Protein AF-A0A7S3K088-F1 (afdb_monomer)

Sequence (119 aa):
YPELKSLSHGVVRNYAQSLHEAFEASLKNSDVGNDPPYHYVEEAERLMREVVRESSREDFSMYVSSIILLCHILMCQRKFAEAKQILTPCLQKAQLIHGPSHEMTKRLLALDEKIRPYI

Mean predicted aligned error: 10.36 Å

Solvent-accessible surface area (backbone atoms only — not comparable to full-atom values): 6792 Å² total; per-residue (Å²): 131,82,70,68,86,73,56,52,74,65,54,56,48,53,50,52,47,51,48,49,51,51,49,52,51,48,61,71,66,38,60,97,82,56,77,76,66,63,73,62,48,54,54,51,43,54,53,40,56,49,49,58,70,67,47,53,83,83,50,54,68,57,43,52,53,44,50,52,54,42,29,52,45,27,47,75,71,67,37,33,61,60,24,48,66,60,44,50,64,52,44,55,49,33,35,72,76,62,30,67,86,30,70,70,28,42,53,46,49,57,49,48,64,68,41,53,87,68,101

pLDDT: mean 71.33, std 16.16, range [34.62, 92.06]

Organism: NCBI:txid44058

Structure (mmCIF, N/CA/C/O backbone):
data_AF-A0A7S3K088-F1
#
_entry.id   AF-A0A7S3K088-F1
#
loop_
_atom_site.group_PDB
_atom_site.id
_atom_site.type_symbol
_atom_site.label_atom_id
_atom_site.label_alt_id
_atom_site.label_comp_id
_atom_site.label_asym_id
_atom_site.label_entity_id
_atom_site.label_seq_id
_atom_site.pdbx_PDB_ins_code
_atom_site.Cartn_x
_atom_site.Cartn_y
_atom_site.Cartn_z
_atom_site.occupancy
_atom_site.B_iso_or_equiv
_atom_site.auth_seq_id
_atom_site.auth_comp_id
_atom_site.auth_asym_id
_atom_site.auth_atom_id
_atom_site.pdbx_PDB_model_num
ATOM 1 N N . TYR A 1 1 ? 12.829 11.645 19.473 1.00 37.84 1 TYR A N 1
ATOM 2 C CA . TYR A 1 1 ? 13.415 10.308 19.282 1.00 37.84 1 TYR A CA 1
ATOM 3 C C . TYR A 1 1 ? 14.178 10.275 17.962 1.00 37.84 1 TYR A C 1
ATOM 5 O O . TYR A 1 1 ? 13.561 10.053 16.933 1.00 37.84 1 TYR A O 1
ATOM 13 N N . PRO A 1 2 ? 15.486 10.587 17.952 1.00 34.62 2 PRO A N 1
ATOM 14 C CA . PRO A 1 2 ? 16.313 10.599 16.739 1.00 34.62 2 PRO A CA 1
ATOM 15 C C . PRO A 1 2 ? 16.823 9.206 16.317 1.00 34.62 2 PRO A C 1
ATOM 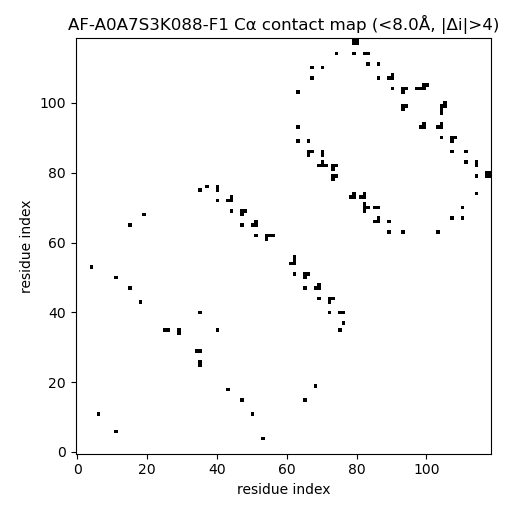17 O O . PRO A 1 2 ? 17.543 9.096 15.331 1.00 34.62 2 PRO A O 1
ATOM 20 N N . GLU A 1 3 ? 16.460 8.151 17.050 1.00 39.47 3 GLU A N 1
ATOM 21 C CA . GLU A 1 3 ? 17.022 6.798 16.915 1.00 39.47 3 GLU A CA 1
ATOM 22 C C . GLU A 1 3 ? 16.346 5.940 15.830 1.00 39.47 3 GLU A C 1
ATOM 24 O O . GLU A 1 3 ? 16.864 4.883 15.486 1.00 39.47 3 GLU A O 1
ATOM 29 N N . LEU A 1 4 ? 15.235 6.397 15.237 1.00 44.47 4 LEU A N 1
ATOM 30 C CA . LEU A 1 4 ? 14.575 5.688 14.127 1.00 44.47 4 LEU A CA 1
ATOM 31 C C . LEU A 1 4 ? 15.334 5.817 12.797 1.00 44.47 4 LEU A C 1
ATOM 33 O O . LEU A 1 4 ? 15.345 4.876 12.012 1.00 44.47 4 LEU A O 1
ATOM 37 N N . LYS A 1 5 ? 16.094 6.904 12.609 1.00 42.94 5 LYS A N 1
ATOM 38 C CA . LYS A 1 5 ? 16.855 7.177 11.375 1.00 42.94 5 LYS A CA 1
ATOM 39 C C . LYS A 1 5 ? 17.997 6.197 11.083 1.00 42.94 5 LYS A C 1
ATOM 41 O O . LYS A 1 5 ? 18.526 6.206 9.975 1.00 42.94 5 LYS A O 1
ATOM 46 N N . SER A 1 6 ? 18.437 5.408 12.066 1.00 41.72 6 SER A N 1
ATOM 47 C CA . SER A 1 6 ? 19.537 4.440 11.913 1.00 41.72 6 SER A CA 1
ATOM 48 C C . SER A 1 6 ? 19.077 2.982 11.942 1.00 41.72 6 SER A C 1
ATOM 50 O O . SER A 1 6 ? 19.898 2.071 11.799 1.00 41.72 6 SER A O 1
ATOM 52 N N . LEU A 1 7 ? 17.776 2.735 12.112 1.00 47.88 7 LEU A N 1
ATOM 53 C CA . LEU A 1 7 ? 17.234 1.387 12.164 1.00 47.88 7 LEU A CA 1
ATOM 54 C C . LEU A 1 7 ? 17.191 0.817 10.746 1.00 47.88 7 LEU A C 1
ATOM 56 O O . LEU A 1 7 ? 16.345 1.162 9.929 1.00 47.88 7 LEU A O 1
ATOM 60 N N . SER A 1 8 ? 18.177 -0.042 10.464 1.00 49.97 8 SER A N 1
ATOM 61 C CA . SER A 1 8 ? 18.361 -0.748 9.194 1.00 49.97 8 SER A CA 1
ATOM 62 C C . SER A 1 8 ? 17.035 -1.228 8.597 1.00 49.97 8 SER A C 1
ATOM 64 O O . SER A 1 8 ? 16.133 -1.640 9.329 1.00 49.97 8 SER A O 1
ATOM 66 N N . HIS A 1 9 ? 16.947 -1.261 7.265 1.00 50.09 9 HIS A N 1
ATOM 67 C CA . HIS A 1 9 ? 15.809 -1.809 6.517 1.00 50.09 9 HIS A CA 1
ATOM 68 C C . HIS A 1 9 ? 15.251 -3.126 7.095 1.00 50.09 9 HIS A C 1
ATOM 70 O O . HIS A 1 9 ? 14.055 -3.377 7.002 1.00 50.09 9 HIS A O 1
ATOM 76 N N . GLY A 1 10 ? 16.087 -3.944 7.749 1.00 51.53 10 GLY A N 1
ATOM 77 C CA . GLY A 1 10 ? 15.680 -5.157 8.457 1.00 51.53 10 GLY A CA 1
ATOM 78 C C . GLY A 1 10 ? 14.762 -4.937 9.666 1.00 51.53 10 GLY A C 1
ATOM 79 O O . GLY A 1 10 ? 13.841 -5.723 9.854 1.00 51.53 10 GLY A O 1
ATOM 80 N N . VAL A 1 11 ? 14.943 -3.883 10.468 1.00 53.12 11 VAL A N 1
ATOM 81 C CA . VAL A 1 11 ? 14.078 -3.640 11.638 1.00 53.12 11 VAL A CA 1
ATOM 82 C C . VAL A 1 11 ? 12.748 -3.031 11.227 1.00 53.12 11 VAL A C 1
ATOM 84 O O . VAL A 1 11 ? 11.715 -3.472 11.713 1.00 53.12 11 VAL A O 1
ATOM 87 N N . VAL A 1 12 ? 12.751 -2.114 10.259 1.00 54.78 12 VAL A N 1
ATOM 88 C CA . VAL A 1 12 ? 11.515 -1.617 9.641 1.00 54.78 12 VAL A CA 1
ATOM 89 C C . VAL A 1 12 ? 10.747 -2.758 8.973 1.00 54.78 12 VAL A C 1
ATOM 91 O O . VAL A 1 12 ? 9.534 -2.853 9.129 1.00 54.78 12 VAL A O 1
ATOM 94 N N . ARG A 1 13 ? 11.446 -3.668 8.285 1.00 55.12 13 ARG A N 1
ATOM 95 C CA . ARG A 1 13 ? 10.857 -4.871 7.686 1.00 55.12 13 ARG A CA 1
ATOM 96 C C . ARG A 1 13 ? 10.259 -5.803 8.733 1.00 55.12 13 ARG A C 1
ATOM 98 O O . ARG A 1 13 ? 9.110 -6.198 8.581 1.00 55.12 13 ARG A O 1
ATOM 105 N N . ASN A 1 14 ? 11.005 -6.129 9.787 1.00 57.00 14 ASN A N 1
ATOM 106 C CA . ASN A 1 14 ? 10.512 -6.977 10.871 1.00 57.00 14 ASN A CA 1
ATOM 107 C C . ASN A 1 14 ? 9.322 -6.324 11.574 1.00 57.00 14 ASN A C 1
ATOM 109 O O . ASN A 1 14 ? 8.356 -6.999 11.891 1.00 57.00 14 ASN A O 1
ATOM 113 N N . TYR A 1 15 ? 9.351 -5.007 11.755 1.00 59.81 15 TYR A N 1
ATOM 114 C CA . TYR A 1 15 ? 8.275 -4.267 12.397 1.00 59.81 15 TYR A CA 1
ATOM 115 C C . TYR A 1 15 ? 7.026 -4.159 11.509 1.00 59.81 15 TYR A C 1
ATOM 117 O O . TYR A 1 15 ? 5.916 -4.367 11.987 1.00 59.81 15 TYR A O 1
ATOM 125 N N . ALA A 1 16 ? 7.187 -3.926 10.203 1.00 57.19 16 ALA A N 1
ATOM 126 C CA . ALA A 1 16 ? 6.096 -3.962 9.229 1.00 57.19 16 ALA A CA 1
ATOM 127 C C . ALA A 1 16 ? 5.492 -5.368 9.098 1.00 57.19 16 ALA A C 1
ATOM 129 O O . ALA A 1 16 ? 4.282 -5.502 8.937 1.00 57.19 16 ALA A O 1
ATOM 130 N N . GLN A 1 17 ? 6.321 -6.408 9.197 1.00 58.66 17 GLN A N 1
ATOM 131 C CA . GLN A 1 17 ? 5.879 -7.796 9.179 1.00 58.66 17 GLN A CA 1
ATOM 132 C C . GLN A 1 17 ? 5.139 -8.170 10.470 1.00 58.66 17 GLN A C 1
ATOM 134 O O . GLN A 1 17 ? 4.030 -8.686 10.389 1.00 58.66 17 GLN A O 1
ATOM 139 N N . SER A 1 18 ? 5.658 -7.793 11.640 1.00 61.00 18 SER A N 1
ATOM 140 C CA . SER A 1 18 ? 4.952 -7.941 12.918 1.00 61.00 18 SER A CA 1
ATOM 141 C C . SER A 1 18 ? 3.635 -7.162 12.944 1.00 61.00 18 SER A C 1
ATOM 143 O O . SER A 1 18 ? 2.643 -7.659 13.466 1.00 61.00 18 SER A O 1
ATOM 145 N N . LEU A 1 19 ? 3.586 -5.962 12.352 1.00 62.69 19 LEU A N 1
ATOM 146 C CA . LEU A 1 19 ? 2.348 -5.191 12.206 1.00 62.69 19 LEU A CA 1
ATOM 147 C C . LEU A 1 19 ? 1.369 -5.856 11.237 1.00 62.69 19 LEU A C 1
ATOM 149 O O . LEU A 1 19 ? 0.175 -5.871 11.512 1.00 62.69 19 LEU A O 1
ATOM 153 N N . HIS A 1 20 ? 1.849 -6.417 10.125 1.00 59.47 20 HIS A N 1
ATOM 154 C CA . HIS A 1 20 ? 1.017 -7.169 9.188 1.00 59.47 20 HIS A CA 1
ATOM 155 C C . HIS A 1 20 ? 0.402 -8.400 9.862 1.00 59.47 20 HIS A C 1
ATOM 157 O O . HIS A 1 20 ? -0.804 -8.604 9.766 1.00 59.47 20 HIS A O 1
ATOM 163 N N . GLU A 1 21 ? 1.202 -9.164 10.602 1.00 61.28 21 GLU A N 1
ATOM 164 C CA . GLU A 1 21 ? 0.757 -10.340 11.352 1.00 61.28 21 GLU A CA 1
ATOM 165 C C . GLU A 1 21 ? -0.208 -9.963 12.481 1.00 61.28 21 GLU A C 1
ATOM 167 O O . GLU A 1 21 ? -1.247 -10.602 12.634 1.00 61.28 21 GLU A O 1
ATOM 172 N N . ALA A 1 22 ? 0.073 -8.891 13.226 1.00 61.56 22 ALA A N 1
ATOM 173 C CA . ALA A 1 22 ? -0.822 -8.382 14.263 1.00 61.56 22 ALA A CA 1
ATOM 174 C C . ALA A 1 22 ? -2.154 -7.889 13.677 1.00 61.56 22 ALA A C 1
ATOM 176 O O . ALA A 1 22 ? -3.215 -8.136 14.248 1.00 61.56 22 ALA A O 1
ATOM 177 N N . PHE A 1 23 ? -2.115 -7.235 12.515 1.00 62.22 23 PHE A N 1
ATOM 178 C CA . PHE A 1 23 ? -3.304 -6.742 11.834 1.00 62.22 23 PHE A CA 1
ATOM 179 C C . PHE A 1 23 ? -4.139 -7.875 11.234 1.00 62.22 23 PHE A C 1
ATOM 181 O O . PHE A 1 23 ? -5.352 -7.907 11.419 1.00 62.22 23 PHE A O 1
ATOM 188 N N . GLU A 1 24 ? -3.511 -8.850 10.575 1.00 58.56 24 GLU A N 1
ATOM 189 C CA . GLU A 1 24 ? -4.200 -10.051 10.095 1.00 58.56 24 GLU A CA 1
ATOM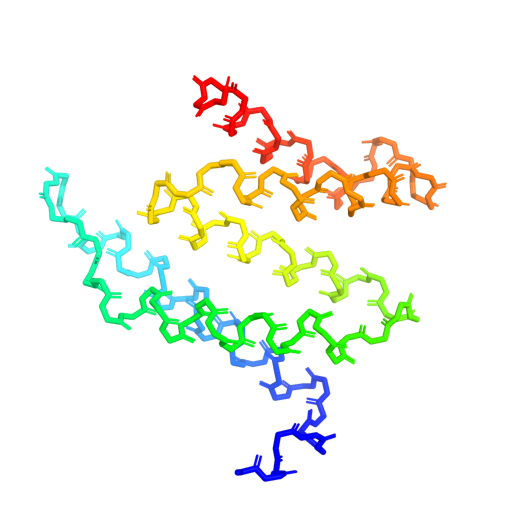 190 C C . GLU A 1 24 ? -4.769 -10.884 11.246 1.00 58.56 24 GLU A C 1
ATOM 192 O O . GLU A 1 24 ? -5.890 -11.384 11.144 1.00 58.56 24 GLU A O 1
ATOM 197 N N . ALA A 1 25 ? -4.035 -11.021 12.352 1.00 61.53 25 ALA A N 1
ATOM 198 C CA . ALA A 1 25 ? -4.530 -11.684 13.551 1.00 61.53 25 ALA A CA 1
ATOM 199 C C . ALA A 1 25 ? -5.721 -10.925 14.151 1.00 61.53 25 ALA A C 1
ATOM 201 O O . ALA A 1 25 ? -6.702 -11.549 14.547 1.00 61.53 25 ALA A O 1
ATOM 202 N N . SER A 1 26 ? -5.686 -9.589 14.161 1.00 54.50 26 SER A N 1
ATOM 203 C CA . SER A 1 26 ? -6.819 -8.765 14.589 1.00 54.50 26 SER A CA 1
ATOM 204 C C . SER A 1 26 ? -8.027 -8.925 13.665 1.00 54.50 26 SER A C 1
ATOM 206 O O . SER A 1 26 ? -9.139 -9.031 14.166 1.00 54.50 26 SER A O 1
ATOM 208 N N . LEU A 1 27 ? -7.829 -8.995 12.344 1.00 54.16 27 LEU A N 1
ATOM 209 C CA . LEU A 1 27 ? -8.905 -9.228 11.371 1.00 54.16 27 LEU A CA 1
ATOM 210 C C . LEU A 1 27 ? -9.516 -10.631 11.491 1.00 54.16 27 LEU A C 1
ATOM 212 O O . LEU A 1 27 ? -10.703 -10.804 11.241 1.00 54.16 27 LEU A O 1
ATOM 216 N N . LYS A 1 28 ? -8.715 -11.637 11.867 1.00 57.69 28 LYS A N 1
ATOM 217 C CA . LYS A 1 28 ? -9.187 -13.011 12.106 1.00 57.69 28 LYS A CA 1
ATOM 218 C C . LYS A 1 28 ? -9.896 -13.171 13.452 1.00 57.69 28 LYS A C 1
ATOM 220 O O . LYS A 1 28 ? -10.766 -14.025 13.565 1.00 57.69 28 LYS A O 1
ATOM 225 N N . ASN A 1 29 ? -9.520 -12.374 14.454 1.00 50.16 29 ASN A N 1
ATOM 226 C CA . ASN A 1 29 ? -10.121 -12.398 15.789 1.00 50.16 29 ASN A CA 1
ATOM 227 C C . ASN A 1 29 ? -11.314 -11.442 15.942 1.00 50.16 29 ASN A C 1
ATOM 229 O O . ASN A 1 29 ? -12.073 -11.586 16.900 1.00 50.16 29 ASN A O 1
ATOM 233 N N . SER A 1 30 ? -11.507 -10.478 15.035 1.00 47.31 30 SER A N 1
ATOM 234 C CA . SER A 1 30 ? -12.731 -9.681 15.006 1.00 47.31 30 SER A CA 1
ATOM 235 C C . SER A 1 30 ? -13.833 -10.488 14.325 1.00 47.31 30 SER A C 1
ATOM 237 O O . SER A 1 30 ? -13.911 -10.559 13.097 1.00 47.31 30 SER A O 1
ATOM 239 N N . ASP A 1 31 ? -14.697 -11.083 15.140 1.00 46.22 31 ASP A N 1
ATOM 240 C CA . ASP A 1 31 ? -16.044 -11.456 14.723 1.00 46.22 31 ASP A CA 1
ATOM 241 C C . ASP A 1 31 ? -16.688 -10.254 14.009 1.00 46.22 31 ASP A C 1
ATOM 243 O O . ASP A 1 31 ? -16.443 -9.102 14.390 1.00 46.22 31 ASP A O 1
ATOM 247 N N . VAL A 1 32 ? -17.446 -10.511 12.944 1.00 42.31 32 VAL A N 1
ATOM 248 C CA . VAL A 1 32 ? -18.015 -9.502 12.034 1.00 42.31 32 VAL A CA 1
ATOM 249 C C . VAL A 1 32 ? -18.857 -8.496 12.838 1.00 42.31 32 VAL A C 1
ATOM 251 O O . VAL A 1 32 ? -20.045 -8.712 13.056 1.00 42.31 32 VAL A O 1
ATOM 254 N N . GLY A 1 33 ? -18.249 -7.411 13.329 1.00 45.53 33 GLY A N 1
ATOM 255 C CA .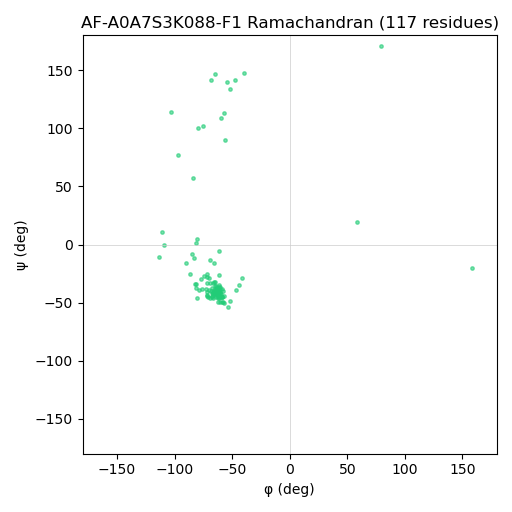 GLY A 1 33 ? -18.949 -6.443 14.179 1.00 45.53 33 GLY A CA 1
ATOM 256 C C . GLY A 1 33 ? -18.101 -5.552 15.090 1.00 45.53 33 GLY A C 1
ATOM 257 O O . GLY A 1 33 ? -18.596 -4.497 15.473 1.00 45.53 33 GLY A O 1
ATOM 258 N N . ASN A 1 34 ? -16.853 -5.904 15.421 1.00 46.00 34 ASN A N 1
ATOM 259 C CA . ASN A 1 34 ? -15.965 -4.990 16.154 1.00 46.00 34 ASN A CA 1
ATOM 260 C C . ASN A 1 34 ? -14.938 -4.366 15.209 1.00 46.00 34 ASN A C 1
ATOM 262 O O . ASN A 1 34 ? -14.074 -5.065 14.678 1.00 46.00 34 ASN A O 1
ATOM 266 N N . ASP A 1 35 ? -15.038 -3.049 15.014 1.00 51.94 35 ASP A N 1
ATOM 267 C CA . ASP A 1 35 ? -13.985 -2.264 14.376 1.00 51.94 35 ASP A CA 1
ATOM 268 C C . ASP A 1 35 ? -12.647 -2.555 15.092 1.00 51.94 35 ASP A C 1
ATOM 270 O O . ASP A 1 35 ? -12.608 -2.587 16.329 1.00 51.94 35 ASP A O 1
ATOM 274 N N . PRO A 1 36 ? -11.546 -2.806 14.357 1.00 53.09 36 PRO A N 1
ATOM 275 C CA . PRO A 1 36 ? -10.243 -3.028 14.974 1.00 53.09 36 PRO A CA 1
ATOM 276 C C . PRO A 1 36 ? -9.900 -1.840 15.891 1.00 53.09 36 PRO A C 1
ATOM 278 O O . PRO A 1 36 ? -10.192 -0.697 15.530 1.00 53.09 36 PRO A O 1
ATOM 281 N N . PRO A 1 37 ? -9.301 -2.068 17.077 1.00 52.78 37 PRO A N 1
ATOM 282 C CA . PRO A 1 37 ? -9.130 -1.024 18.082 1.00 52.78 37 PRO A CA 1
ATOM 283 C C . PRO A 1 37 ? -8.350 0.159 17.500 1.00 52.78 37 PRO A C 1
ATOM 285 O O . PRO A 1 37 ? -7.166 0.040 17.184 1.00 52.78 37 PRO A O 1
ATOM 288 N N . TYR A 1 38 ? -9.034 1.303 17.379 1.00 51.31 38 TYR A N 1
ATOM 289 C CA . TYR A 1 38 ? -8.564 2.552 16.763 1.00 51.31 38 TYR A CA 1
ATOM 290 C C . TYR A 1 38 ? -7.128 2.947 17.155 1.00 51.31 38 TYR A C 1
ATOM 292 O O . TYR A 1 38 ? -6.367 3.420 16.313 1.00 51.31 38 TYR A O 1
ATOM 300 N N . HIS A 1 39 ? -6.713 2.661 18.395 1.00 5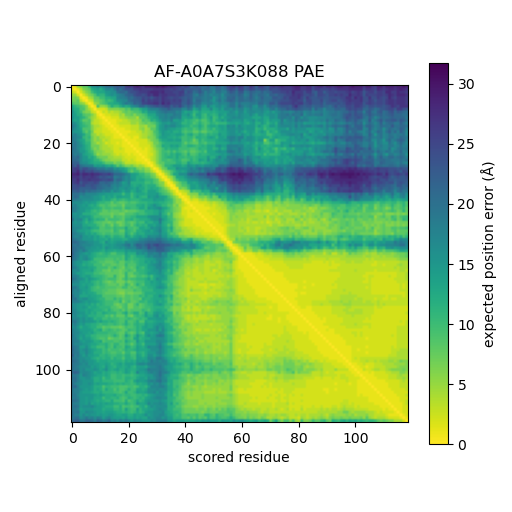0.81 39 HIS A N 1
ATOM 301 C CA . HIS A 1 39 ? -5.368 2.961 18.895 1.00 50.81 39 HIS A CA 1
ATOM 302 C C . HIS A 1 39 ? -4.245 2.243 18.120 1.00 50.81 39 HIS A C 1
ATOM 304 O O . HIS A 1 39 ? -3.180 2.819 17.903 1.00 50.81 39 HIS A O 1
ATOM 310 N N . TYR A 1 40 ? -4.451 1.001 17.670 1.00 60.25 40 TYR A N 1
ATOM 311 C CA . TYR A 1 40 ? -3.431 0.279 16.894 1.00 60.25 40 TYR A CA 1
ATOM 312 C C . TYR A 1 40 ? -3.276 0.855 15.484 1.00 60.25 40 TYR A C 1
ATOM 314 O O . TYR A 1 40 ? -2.205 0.789 14.883 1.00 60.25 40 TYR A O 1
ATOM 322 N N . VAL A 1 41 ? -4.352 1.437 14.956 1.00 62.19 41 VAL A N 1
ATOM 323 C CA . VAL A 1 41 ? -4.428 1.901 13.572 1.00 62.19 41 VAL A CA 1
ATOM 324 C C . VAL A 1 41 ? -3.770 3.277 13.420 1.00 62.19 41 VAL A C 1
ATOM 326 O O . VAL A 1 41 ? -3.143 3.535 12.396 1.00 62.19 41 VAL A O 1
ATOM 329 N N . GLU A 1 42 ? -3.850 4.142 14.434 1.00 69.62 42 GLU A N 1
ATOM 330 C CA . GLU A 1 42 ? -3.195 5.462 14.445 1.00 69.62 42 GLU A CA 1
ATOM 331 C C . GLU A 1 42 ? -1.674 5.366 14.610 1.00 69.62 42 GLU A C 1
ATOM 333 O O . GLU A 1 42 ? -0.917 6.028 13.895 1.00 69.62 42 GLU A O 1
ATOM 338 N N . GLU A 1 43 ? -1.205 4.511 15.523 1.00 65.88 43 GLU A N 1
ATOM 339 C CA . GLU A 1 43 ? 0.228 4.299 15.720 1.00 65.88 43 GLU A CA 1
ATOM 340 C C . GLU A 1 43 ? 0.865 3.630 14.494 1.00 65.88 43 GLU A C 1
ATOM 342 O O . GLU A 1 43 ? 1.917 4.075 14.025 1.00 65.88 43 GLU A O 1
ATOM 347 N N . ALA A 1 44 ? 0.180 2.642 13.907 1.00 67.31 44 ALA A N 1
ATOM 348 C CA . ALA A 1 44 ? 0.604 2.014 12.661 1.00 67.31 44 ALA A CA 1
ATOM 349 C C . ALA A 1 44 ? 0.627 3.010 11.488 1.00 67.31 44 ALA A C 1
ATOM 351 O O . ALA A 1 44 ? 1.571 2.999 10.697 1.00 67.31 44 ALA A O 1
ATOM 352 N N . GLU A 1 45 ? -0.362 3.907 11.384 1.00 74.06 45 GLU A N 1
ATOM 353 C CA . GLU A 1 45 ? -0.366 4.970 10.373 1.00 74.06 45 GLU A CA 1
ATOM 354 C C . GLU A 1 45 ? 0.844 5.897 10.540 1.00 74.06 45 GLU A C 1
ATOM 356 O O . GLU A 1 45 ? 1.565 6.154 9.572 1.00 74.06 45 GLU A O 1
ATOM 361 N N . ARG A 1 46 ? 1.090 6.385 11.763 1.00 76.69 46 ARG A N 1
ATOM 362 C CA . ARG A 1 46 ? 2.198 7.301 12.063 1.00 76.69 46 ARG A CA 1
ATOM 363 C C . ARG A 1 4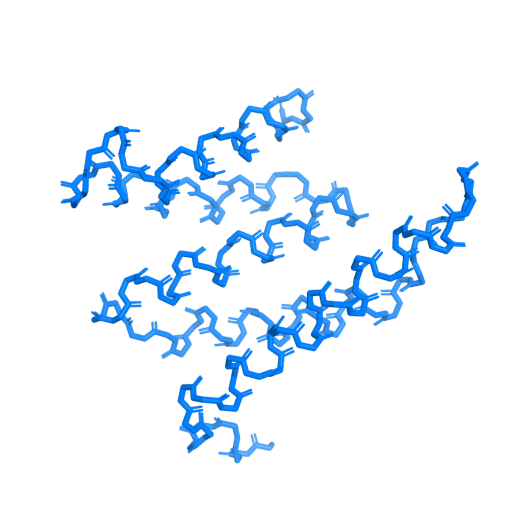6 ? 3.542 6.686 11.684 1.00 76.69 46 ARG A C 1
ATOM 365 O O . ARG A 1 46 ? 4.321 7.323 10.977 1.00 76.69 46 ARG A O 1
ATOM 372 N N . LEU A 1 47 ? 3.785 5.451 12.121 1.00 68.38 47 LEU A N 1
ATOM 373 C CA . LEU A 1 47 ? 5.032 4.735 11.859 1.00 68.38 47 LEU A CA 1
ATOM 374 C C . LEU A 1 47 ? 5.192 4.439 10.370 1.00 68.38 47 LEU A C 1
ATOM 376 O O . LEU A 1 47 ? 6.260 4.661 9.807 1.00 68.38 47 LEU A O 1
ATOM 380 N N . MET A 1 48 ? 4.122 4.033 9.687 1.00 71.50 48 MET A N 1
ATOM 381 C CA . MET A 1 48 ? 4.215 3.752 8.262 1.00 71.50 48 MET A CA 1
ATOM 382 C C . MET A 1 48 ? 4.428 5.018 7.419 1.00 71.50 48 MET A C 1
ATOM 384 O O . MET A 1 48 ? 5.144 4.984 6.418 1.00 71.50 48 MET A O 1
ATOM 388 N N . ARG A 1 49 ? 3.877 6.167 7.826 1.00 75.44 49 ARG A N 1
ATOM 389 C CA . ARG A 1 49 ? 4.185 7.454 7.183 1.00 75.44 49 ARG A CA 1
ATOM 390 C C . ARG A 1 49 ? 5.654 7.841 7.347 1.00 75.44 49 ARG A C 1
ATOM 392 O O . ARG A 1 49 ? 6.217 8.425 6.424 1.00 75.44 49 ARG A O 1
ATOM 399 N N . GLU A 1 50 ? 6.268 7.529 8.485 1.00 71.31 50 GLU A N 1
ATOM 400 C CA . GLU A 1 50 ? 7.702 7.734 8.713 1.00 71.31 50 GLU A CA 1
ATOM 401 C C . GLU A 1 50 ? 8.530 6.819 7.802 1.00 71.31 50 GLU A C 1
ATOM 403 O O . GLU A 1 50 ? 9.379 7.306 7.061 1.00 71.31 50 GLU A O 1
ATOM 408 N N . VAL A 1 51 ? 8.165 5.537 7.712 1.00 68.44 51 VAL A N 1
ATOM 409 C CA . VAL A 1 51 ? 8.801 4.572 6.801 1.00 68.44 51 VAL A CA 1
ATOM 410 C C . VAL A 1 51 ? 8.707 5.011 5.342 1.00 68.44 51 VAL A C 1
ATOM 412 O O . VAL A 1 51 ? 9.707 4.973 4.639 1.00 68.44 51 VAL A O 1
ATOM 415 N N . VAL A 1 52 ? 7.542 5.469 4.875 1.00 71.31 52 VAL A N 1
ATOM 416 C CA . VAL A 1 52 ? 7.369 5.957 3.494 1.00 71.31 52 VAL A CA 1
ATOM 417 C C . VAL A 1 52 ? 8.202 7.220 3.227 1.00 71.31 52 VAL A C 1
ATOM 419 O O . VAL A 1 52 ? 8.656 7.430 2.100 1.00 71.31 52 VAL A O 1
ATOM 422 N N . ARG A 1 53 ? 8.414 8.072 4.241 1.00 70.44 53 ARG A N 1
ATOM 423 C CA . ARG A 1 53 ? 9.276 9.263 4.131 1.00 70.44 53 ARG A CA 1
ATOM 424 C C . ARG A 1 53 ? 10.758 8.905 4.091 1.00 70.44 53 ARG A C 1
ATOM 426 O O . ARG A 1 53 ? 11.503 9.565 3.373 1.00 70.44 53 ARG A O 1
ATOM 433 N N . GLU A 1 54 ? 11.171 7.909 4.867 1.00 64.88 54 GLU A N 1
ATOM 434 C CA . GLU A 1 54 ? 12.573 7.497 4.989 1.00 64.88 54 GLU A CA 1
ATOM 435 C C . GLU A 1 54 ? 13.000 6.484 3.929 1.00 64.88 54 GLU A C 1
ATOM 437 O O . GLU A 1 54 ? 14.175 6.438 3.569 1.00 64.88 54 GLU A O 1
ATOM 442 N N . SER A 1 55 ? 12.063 5.708 3.380 1.00 63.56 55 SER A N 1
ATOM 443 C CA . SER A 1 55 ? 12.334 4.799 2.273 1.00 63.56 55 SER A CA 1
ATOM 444 C C . SER A 1 55 ? 12.855 5.602 1.085 1.00 63.56 55 SER A C 1
ATOM 446 O O . SER A 1 55 ? 12.120 6.370 0.452 1.00 63.56 55 SER A O 1
ATOM 448 N N . SER A 1 56 ? 14.147 5.446 0.792 1.00 57.38 56 SER A N 1
ATOM 449 C CA . SER A 1 56 ? 14.737 6.055 -0.389 1.00 57.38 56 SER A CA 1
ATOM 450 C C . SER A 1 56 ? 14.095 5.420 -1.622 1.00 57.38 56 SER A C 1
ATOM 452 O O . SER A 1 56 ? 13.742 4.239 -1.651 1.00 57.38 56 SER A O 1
ATOM 454 N N . ARG A 1 57 ? 13.935 6.207 -2.688 1.00 56.41 57 ARG A N 1
ATOM 455 C CA . ARG A 1 57 ? 13.391 5.722 -3.967 1.00 56.41 57 ARG A CA 1
ATOM 456 C C . ARG A 1 57 ? 14.247 4.619 -4.616 1.00 56.41 57 ARG A C 1
ATOM 458 O O . ARG A 1 57 ? 13.821 4.130 -5.665 1.00 56.41 57 ARG A O 1
ATOM 465 N N . GLU A 1 58 ? 15.409 4.295 -4.040 1.00 57.75 58 GLU A N 1
ATOM 466 C CA . GLU A 1 58 ? 16.379 3.304 -4.516 1.00 57.75 58 GLU A CA 1
ATOM 467 C C . GLU A 1 58 ? 15.919 1.873 -4.224 1.00 57.75 58 GLU A C 1
ATOM 469 O O . GLU A 1 58 ? 16.037 1.024 -5.104 1.00 57.75 58 GLU A O 1
ATOM 474 N N . ASP A 1 59 ? 15.296 1.612 -3.067 1.00 69.88 59 ASP A N 1
ATOM 475 C CA . ASP A 1 59 ? 14.616 0.335 -2.811 1.00 69.88 59 ASP A CA 1
ATOM 476 C C . ASP A 1 59 ? 13.115 0.472 -3.077 1.00 69.88 59 ASP A C 1
ATOM 478 O O . ASP A 1 59 ? 12.261 0.607 -2.192 1.00 69.88 59 ASP A O 1
ATOM 482 N N . PHE A 1 60 ? 12.795 0.465 -4.369 1.00 72.94 60 PHE A N 1
ATOM 483 C CA . PHE A 1 60 ? 11.423 0.582 -4.838 1.00 72.94 60 PHE A CA 1
ATOM 484 C C . PHE A 1 60 ? 10.526 -0.572 -4.350 1.00 72.94 60 PHE A C 1
ATOM 486 O O . PHE A 1 60 ? 9.321 -0.378 -4.182 1.00 72.94 60 PHE A O 1
ATOM 493 N N . SER A 1 61 ? 11.098 -1.748 -4.067 1.00 74.38 61 SER A N 1
ATOM 494 C CA . SER A 1 61 ? 10.347 -2.912 -3.590 1.00 74.38 61 SER A CA 1
ATOM 495 C C . SER A 1 61 ? 9.807 -2.713 -2.177 1.00 74.38 61 SER A C 1
ATOM 497 O O . SER A 1 61 ? 8.622 -2.954 -1.909 1.00 74.38 61 SER A O 1
ATOM 499 N N . MET A 1 62 ? 10.652 -2.216 -1.274 1.00 71.12 62 MET A N 1
ATOM 500 C CA . MET A 1 62 ? 10.204 -1.887 0.076 1.00 71.12 62 MET A CA 1
ATOM 501 C C 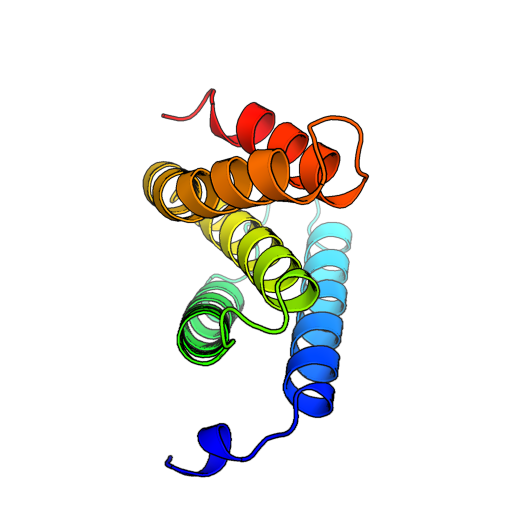. MET A 1 62 ? 9.247 -0.704 0.079 1.00 71.12 62 MET A C 1
ATOM 503 O O . MET A 1 62 ? 8.209 -0.786 0.728 1.00 71.12 62 MET A O 1
ATOM 507 N N . TYR A 1 63 ? 9.533 0.337 -0.709 1.00 77.25 63 TYR A N 1
ATOM 508 C CA . TYR A 1 63 ? 8.633 1.482 -0.851 1.00 77.25 63 TYR A CA 1
ATOM 509 C C . TYR A 1 63 ? 7.205 1.042 -1.213 1.00 77.25 63 TYR A C 1
ATOM 511 O O . TYR A 1 63 ? 6.243 1.436 -0.558 1.00 77.25 63 TYR A O 1
ATOM 519 N N . VAL A 1 64 ? 7.053 0.167 -2.211 1.00 81.25 64 VAL A N 1
ATOM 520 C CA . VAL A 1 64 ? 5.742 -0.361 -2.622 1.00 81.25 64 VAL A CA 1
ATOM 521 C C . VAL A 1 64 ? 5.065 -1.155 -1.502 1.00 81.25 64 VAL A C 1
ATOM 523 O O . VAL A 1 64 ? 3.869 -0.986 -1.267 1.00 81.25 64 VAL A O 1
ATOM 526 N N . SER A 1 65 ? 5.816 -1.995 -0.789 1.00 78.69 65 SER A N 1
ATOM 527 C CA . SER A 1 65 ? 5.277 -2.792 0.320 1.00 78.69 65 SER A CA 1
ATOM 528 C C . SER A 1 65 ? 4.752 -1.902 1.452 1.00 78.69 65 SER A C 1
ATOM 530 O O . SER A 1 65 ? 3.654 -2.130 1.965 1.00 78.69 65 SER A O 1
ATOM 532 N N . SER A 1 66 ? 5.487 -0.838 1.780 1.00 76.38 66 SER A N 1
ATOM 533 C CA . SER A 1 66 ? 5.087 0.166 2.766 1.00 76.38 66 SER A CA 1
ATOM 534 C C . SER A 1 66 ? 3.824 0.922 2.351 1.00 76.38 66 SER A C 1
ATOM 536 O O . SER A 1 66 ? 2.917 1.111 3.161 1.00 76.38 66 SER A O 1
ATOM 538 N N . ILE A 1 67 ? 3.714 1.295 1.073 1.00 84.94 67 ILE A N 1
ATOM 539 C CA . ILE A 1 67 ? 2.527 1.969 0.531 1.00 84.94 67 ILE A CA 1
ATOM 540 C C . ILE A 1 67 ? 1.288 1.075 0.617 1.00 84.94 67 ILE A C 1
ATOM 542 O O . ILE A 1 67 ? 0.233 1.548 1.038 1.00 84.94 67 ILE A O 1
ATOM 546 N N . ILE A 1 68 ? 1.406 -0.207 0.256 1.00 83.31 68 ILE A N 1
ATOM 547 C CA . ILE A 1 68 ? 0.291 -1.161 0.344 1.00 83.31 68 ILE A CA 1
ATOM 548 C C . ILE A 1 68 ? -0.225 -1.226 1.781 1.00 83.31 68 ILE A C 1
ATOM 550 O O . ILE A 1 68 ? -1.420 -1.058 2.014 1.00 83.31 68 ILE A O 1
ATOM 554 N N . LEU A 1 69 ? 0.664 -1.413 2.754 1.00 77.38 69 LEU A N 1
ATOM 555 C CA . LEU A 1 69 ? 0.253 -1.540 4.148 1.00 77.38 69 LEU A CA 1
ATOM 556 C C . LEU A 1 69 ? -0.315 -0.216 4.707 1.00 77.38 69 LEU A C 1
ATOM 558 O O . LEU A 1 69 ? -1.343 -0.251 5.380 1.00 77.38 69 LEU A O 1
ATOM 562 N N . LEU A 1 70 ? 0.231 0.953 4.340 1.00 82.25 70 LEU A N 1
ATOM 563 C CA . LEU A 1 70 ? -0.382 2.246 4.688 1.00 82.25 70 LEU A CA 1
ATOM 564 C C . LEU A 1 70 ? -1.800 2.384 4.122 1.00 82.25 70 LEU A C 1
ATOM 566 O O . LEU A 1 70 ? -2.707 2.834 4.816 1.00 82.25 70 LEU A O 1
ATOM 570 N N . CYS A 1 71 ? -2.012 1.973 2.874 1.00 84.69 71 CYS A N 1
ATOM 571 C CA . CYS A 1 71 ? -3.327 2.031 2.245 1.00 84.69 71 CYS A CA 1
ATOM 572 C C . CYS A 1 71 ? -4.339 1.121 2.955 1.00 84.69 71 CYS A C 1
ATOM 574 O O . CYS A 1 71 ? -5.469 1.542 3.168 1.00 84.69 71 CYS A O 1
ATOM 576 N N . HIS A 1 72 ? -3.940 -0.081 3.382 1.00 78.81 72 HIS A N 1
ATOM 577 C CA . HIS A 1 72 ? -4.800 -0.960 4.182 1.00 78.81 72 HIS A CA 1
ATOM 578 C C . HIS A 1 72 ? -5.202 -0.319 5.519 1.00 78.81 72 HIS A C 1
ATOM 580 O O . HIS A 1 72 ? -6.377 -0.333 5.877 1.00 78.81 72 HIS A O 1
ATOM 586 N N . ILE A 1 73 ? -4.244 0.291 6.223 1.00 77.56 73 ILE A N 1
ATOM 587 C CA . ILE A 1 73 ? -4.490 1.014 7.480 1.00 77.56 73 ILE A CA 1
ATOM 588 C C . ILE A 1 73 ? -5.502 2.143 7.247 1.00 77.56 73 ILE A C 1
ATOM 590 O O . ILE A 1 73 ? -6.512 2.227 7.943 1.00 77.56 73 ILE A O 1
ATOM 594 N N . LEU A 1 74 ? -5.281 2.969 6.222 1.00 82.69 74 LEU A N 1
ATOM 595 C CA . LEU A 1 74 ? -6.173 4.076 5.873 1.00 82.69 74 LEU A CA 1
ATOM 596 C C . LEU A 1 74 ? -7.572 3.592 5.476 1.00 82.69 74 LEU A C 1
ATOM 598 O O . LEU A 1 74 ? -8.562 4.189 5.890 1.00 82.69 74 LEU A O 1
ATOM 602 N N . MET A 1 75 ? -7.677 2.491 4.729 1.00 80.38 75 MET A N 1
ATOM 603 C CA . MET A 1 75 ? -8.965 1.877 4.393 1.00 80.38 75 MET A CA 1
ATOM 604 C C . MET A 1 75 ? -9.723 1.419 5.640 1.00 80.38 75 MET A C 1
ATOM 606 O O . MET A 1 75 ? -10.932 1.626 5.723 1.00 80.38 75 MET A O 1
ATOM 610 N N . CYS A 1 76 ? -9.035 0.855 6.633 1.00 77.25 76 CYS A N 1
ATOM 611 C CA . CYS A 1 76 ? -9.667 0.458 7.891 1.00 77.25 76 CYS A CA 1
ATOM 612 C C . CYS A 1 76 ? -10.094 1.651 8.747 1.00 77.25 76 CYS A C 1
ATOM 614 O O . CYS A 1 76 ? -11.115 1.579 9.418 1.00 77.25 76 CYS A O 1
ATOM 616 N N . GLN A 1 77 ? -9.408 2.788 8.631 1.00 78.88 77 GLN A N 1
ATOM 617 C CA . GLN A 1 77 ? -9.880 4.062 9.182 1.00 78.88 77 GLN A CA 1
ATOM 618 C C . GLN A 1 77 ? -10.931 4.764 8.300 1.00 78.88 77 GLN A C 1
ATOM 620 O O . GLN A 1 77 ? -11.306 5.901 8.578 1.00 78.88 77 GLN A O 1
ATOM 625 N N . ARG A 1 78 ? -11.389 4.133 7.208 1.00 83.12 78 ARG A N 1
ATOM 626 C CA . ARG A 1 78 ? -12.296 4.712 6.198 1.00 83.12 78 ARG A CA 1
ATOM 627 C C . ARG A 1 78 ? -11.762 5.984 5.518 1.00 83.12 78 ARG A C 1
ATOM 629 O O . ARG A 1 78 ? -12.515 6.718 4.881 1.00 83.12 78 ARG A O 1
ATOM 636 N N . LYS A 1 79 ? -10.451 6.227 5.575 1.00 86.38 79 LYS A N 1
ATOM 637 C CA . LYS A 1 79 ? -9.742 7.326 4.899 1.00 86.38 79 LYS A CA 1
ATOM 638 C C . LYS A 1 79 ? -9.408 6.959 3.444 1.00 86.38 79 LYS A C 1
ATOM 640 O O . LYS A 1 79 ? -8.250 6.972 3.024 1.00 86.38 79 LYS A O 1
ATOM 645 N N . PHE A 1 80 ? -10.425 6.613 2.654 1.00 85.69 80 PHE A N 1
ATOM 646 C CA . PHE A 1 80 ? -10.259 6.114 1.278 1.00 85.69 80 PHE A CA 1
ATOM 647 C C . PHE A 1 80 ? -9.621 7.139 0.328 1.00 85.69 80 PHE A C 1
ATOM 649 O O . PHE A 1 80 ? -8.772 6.782 -0.492 1.00 85.69 80 PHE A O 1
ATOM 656 N N . ALA A 1 81 ? -9.965 8.421 0.479 1.00 89.69 81 ALA A N 1
ATOM 657 C CA . ALA A 1 81 ? -9.378 9.500 -0.312 1.00 89.69 81 ALA A CA 1
ATOM 658 C C . ALA A 1 81 ? -7.860 9.625 -0.083 1.00 89.69 81 ALA A C 1
ATOM 660 O O . ALA A 1 81 ? -7.092 9.718 -1.041 1.00 89.69 81 ALA A O 1
ATOM 661 N N . GLU A 1 82 ? -7.410 9.556 1.173 1.00 87.50 82 GLU A N 1
ATOM 662 C CA . GLU A 1 82 ? -5.980 9.586 1.505 1.00 87.50 82 GLU A CA 1
ATOM 663 C C . GLU A 1 82 ? -5.255 8.334 1.001 1.00 87.50 82 GLU A C 1
ATOM 665 O O . GLU A 1 82 ? -4.163 8.439 0.437 1.00 87.50 82 GLU A O 1
ATOM 670 N N . ALA A 1 83 ? -5.876 7.155 1.132 1.00 88.00 83 ALA A N 1
ATOM 671 C CA . ALA A 1 83 ? -5.317 5.911 0.607 1.00 88.00 83 ALA A CA 1
ATOM 672 C C . ALA A 1 83 ? -5.055 6.021 -0.904 1.00 88.00 83 ALA A C 1
ATOM 674 O O . ALA A 1 83 ? -3.969 5.693 -1.382 1.00 88.00 83 ALA A O 1
ATOM 675 N N . LYS A 1 84 ? -6.006 6.577 -1.663 1.00 90.38 84 LYS A N 1
ATOM 676 C CA . LYS A 1 84 ? -5.860 6.793 -3.108 1.00 90.38 84 LYS A CA 1
ATOM 677 C C . LYS A 1 84 ? -4.765 7.791 -3.460 1.00 90.38 84 LYS A C 1
ATOM 679 O O . LYS A 1 84 ? -4.014 7.548 -4.408 1.00 90.38 84 LYS A O 1
ATOM 684 N N . GLN A 1 85 ? -4.661 8.897 -2.722 1.00 91.50 85 GLN A N 1
ATOM 685 C CA . GLN A 1 85 ? -3.629 9.912 -2.958 1.00 91.50 85 GLN A CA 1
ATOM 686 C C . GLN A 1 85 ? -2.220 9.326 -2.844 1.00 91.50 85 GLN A C 1
ATOM 688 O O . GLN A 1 85 ? -1.345 9.664 -3.638 1.00 91.50 85 GLN A O 1
ATOM 693 N N . ILE A 1 86 ? -2.013 8.420 -1.888 1.00 88.25 86 ILE A N 1
ATOM 694 C CA . ILE A 1 86 ? -0.718 7.782 -1.647 1.00 88.25 86 ILE A CA 1
ATOM 695 C C . ILE A 1 86 ? -0.477 6.615 -2.622 1.00 88.25 86 ILE A C 1
ATOM 697 O O . ILE A 1 86 ? 0.640 6.438 -3.113 1.00 88.25 86 ILE A O 1
ATOM 701 N N . LEU A 1 87 ? -1.520 5.848 -2.956 1.00 90.62 87 LEU A N 1
ATOM 702 C CA . LEU A 1 87 ? -1.445 4.712 -3.878 1.00 90.62 87 LEU A CA 1
ATOM 703 C C . LEU A 1 87 ? -1.122 5.131 -5.319 1.00 90.62 87 LEU A C 1
ATOM 705 O O . LEU A 1 87 ? -0.299 4.497 -5.979 1.00 90.62 87 LEU A O 1
ATOM 709 N N . THR A 1 88 ? -1.755 6.200 -5.805 1.00 92.00 88 THR A N 1
ATOM 710 C CA . THR A 1 88 ? -1.684 6.639 -7.210 1.00 92.00 88 THR A CA 1
ATOM 711 C C . THR A 1 88 ? -0.249 6.831 -7.730 1.00 92.00 88 THR A C 1
ATOM 713 O O . THR A 1 88 ? 0.098 6.202 -8.734 1.00 92.00 88 THR A O 1
ATOM 716 N N . PRO A 1 89 ? 0.629 7.627 -7.082 1.00 89.75 89 PRO A N 1
ATOM 717 C CA . PRO A 1 89 ? 1.998 7.814 -7.566 1.00 89.75 89 PRO A CA 1
ATOM 718 C C . PRO A 1 89 ? 2.831 6.525 -7.490 1.00 89.75 89 PRO A C 1
ATOM 720 O O . PRO A 1 89 ? 3.694 6.292 -8.338 1.00 89.75 89 PRO A O 1
ATOM 723 N N . CYS A 1 90 ? 2.565 5.665 -6.501 1.00 88.81 90 CYS A N 1
ATOM 724 C CA . CYS A 1 90 ? 3.238 4.376 -6.360 1.00 88.81 90 CYS A CA 1
ATOM 725 C C . CYS A 1 90 ? 2.865 3.422 -7.504 1.00 88.81 90 CYS A C 1
ATOM 727 O O . CYS A 1 90 ? 3.746 2.833 -8.131 1.00 88.81 90 CYS A O 1
ATOM 729 N N . LEU A 1 91 ? 1.572 3.339 -7.834 1.00 91.44 91 LEU A N 1
ATOM 730 C CA . LEU A 1 91 ? 1.053 2.527 -8.930 1.00 91.44 91 LEU A CA 1
ATOM 731 C C . LEU A 1 91 ? 1.594 2.986 -10.289 1.00 91.44 91 LEU A C 1
ATOM 733 O O . LEU A 1 91 ? 2.073 2.154 -11.058 1.00 91.44 91 LEU A O 1
ATOM 737 N N . GLN A 1 92 ? 1.591 4.294 -10.563 1.00 90.94 92 GLN A N 1
ATOM 738 C CA . GLN A 1 92 ? 2.157 4.848 -11.799 1.00 90.94 92 GLN A CA 1
ATOM 739 C C . GLN A 1 92 ? 3.642 4.498 -11.946 1.00 90.94 92 GLN A C 1
ATOM 741 O O . GLN A 1 92 ? 4.081 4.041 -13.002 1.00 90.94 92 GLN A O 1
ATOM 746 N N . LYS A 1 93 ? 4.422 4.653 -10.869 1.00 88.38 93 LYS A N 1
ATOM 747 C CA . LYS A 1 93 ? 5.844 4.296 -10.876 1.00 88.38 93 LYS A CA 1
ATOM 748 C C . LYS A 1 93 ? 6.052 2.785 -11.050 1.00 88.38 93 LYS A C 1
ATOM 750 O O . LYS A 1 93 ? 6.944 2.386 -11.793 1.00 88.38 93 LYS A O 1
ATOM 755 N N . ALA A 1 94 ? 5.224 1.943 -10.428 1.00 87.75 94 ALA A N 1
ATOM 756 C CA . ALA A 1 94 ? 5.317 0.487 -10.558 1.00 87.75 94 ALA A CA 1
ATOM 757 C C . ALA A 1 94 ? 4.999 0.012 -11.980 1.00 87.75 94 ALA A C 1
ATOM 759 O O . ALA A 1 94 ? 5.721 -0.822 -12.527 1.00 87.75 94 ALA A O 1
ATOM 760 N N . GLN A 1 95 ? 3.976 0.599 -12.604 1.00 91.19 95 GLN A N 1
ATOM 761 C CA . GLN A 1 95 ? 3.649 0.363 -14.008 1.00 91.19 95 GLN A CA 1
ATOM 762 C C . GLN A 1 95 ? 4.789 0.788 -14.938 1.00 91.19 95 GLN A C 1
ATOM 764 O O . GLN A 1 95 ? 5.087 0.062 -15.880 1.00 91.19 95 GLN A O 1
ATOM 769 N N . LEU A 1 96 ? 5.451 1.915 -14.659 1.00 89.50 96 LEU A N 1
ATOM 770 C CA . LEU A 1 96 ? 6.573 2.397 -15.467 1.00 89.50 96 LEU A CA 1
ATOM 771 C C . LEU A 1 96 ? 7.807 1.486 -15.364 1.00 89.50 96 LEU A C 1
ATOM 773 O O . LEU A 1 96 ? 8.444 1.208 -16.374 1.00 89.50 96 LEU A O 1
ATOM 777 N N . ILE A 1 97 ? 8.158 1.040 -14.153 1.00 86.88 97 ILE A N 1
ATOM 778 C CA . ILE A 1 97 ? 9.393 0.277 -13.906 1.00 86.88 97 ILE A CA 1
ATOM 779 C C . ILE A 1 97 ? 9.232 -1.199 -14.280 1.00 86.88 97 ILE A C 1
ATOM 781 O O . ILE A 1 97 ? 10.113 -1.773 -14.914 1.00 86.88 97 ILE A O 1
ATOM 785 N N . HIS A 1 98 ? 8.132 -1.827 -13.863 1.00 87.44 98 HIS A N 1
ATOM 786 C CA . HIS A 1 98 ? 7.960 -3.280 -13.963 1.00 87.44 98 HIS A CA 1
ATOM 787 C C . HIS A 1 98 ? 6.858 -3.706 -14.939 1.00 87.44 98 HIS A C 1
ATOM 789 O O . HIS A 1 98 ? 6.738 -4.889 -15.256 1.00 87.44 98 HIS A O 1
ATOM 795 N N . GLY A 1 99 ? 6.035 -2.767 -15.409 1.00 88.88 99 GLY A N 1
ATOM 796 C CA . GLY A 1 99 ? 4.862 -3.062 -16.224 1.00 88.88 99 GLY A CA 1
ATOM 797 C C . GLY A 1 99 ? 3.646 -3.537 -15.411 1.00 88.88 99 GLY A C 1
ATOM 798 O O . GLY A 1 99 ? 3.740 -3.810 -14.208 1.00 88.88 99 GLY A O 1
ATOM 799 N N . PRO A 1 100 ? 2.471 -3.649 -16.060 1.00 86.62 100 PRO A N 1
ATOM 800 C C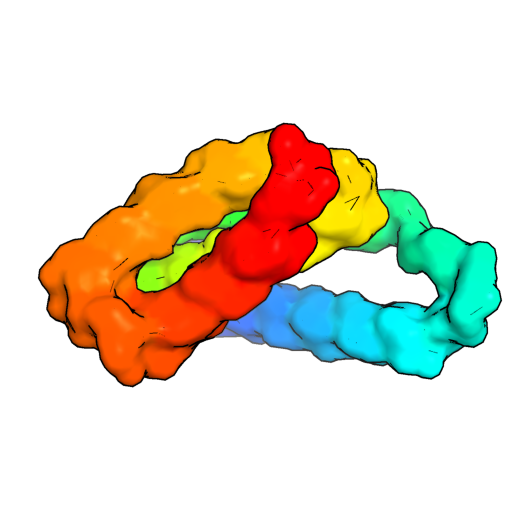A . PRO A 1 100 ? 1.204 -3.997 -15.407 1.00 86.62 100 PRO A CA 1
ATOM 801 C C . PRO A 1 100 ? 1.114 -5.463 -14.959 1.00 86.62 100 PRO A C 1
ATOM 803 O O . PRO A 1 100 ? 0.387 -5.775 -14.021 1.00 86.62 100 PRO A O 1
ATOM 806 N N . SER A 1 101 ? 1.860 -6.365 -15.602 1.00 88.00 101 SER A N 1
ATOM 807 C CA . SER A 1 101 ? 1.808 -7.808 -15.324 1.00 88.00 101 SER A CA 1
ATOM 808 C C . SER A 1 101 ? 2.673 -8.244 -14.140 1.00 88.00 101 SER A C 1
ATOM 810 O O . SER A 1 101 ? 2.551 -9.388 -13.695 1.00 88.00 101 SER A O 1
ATOM 812 N N . HIS A 1 102 ? 3.540 -7.363 -13.637 1.00 87.88 102 HIS A N 1
ATOM 813 C CA . HIS A 1 102 ? 4.396 -7.656 -12.496 1.00 87.88 102 HIS A CA 1
ATOM 814 C C . HIS A 1 102 ? 3.573 -7.803 -11.215 1.00 87.88 102 HIS A C 1
ATOM 816 O O . HIS A 1 102 ? 2.629 -7.048 -10.981 1.00 87.88 102 HIS A O 1
ATOM 822 N N . GLU A 1 103 ? 3.958 -8.748 -10.359 1.00 85.50 103 GLU A N 1
ATOM 823 C CA . GLU A 1 103 ? 3.175 -9.123 -9.179 1.00 85.50 103 GLU A CA 1
ATOM 824 C C . GLU A 1 103 ? 2.927 -7.940 -8.233 1.00 85.50 103 GLU A C 1
ATOM 826 O O . GLU A 1 103 ? 1.813 -7.725 -7.759 1.00 85.50 103 GLU A O 1
ATOM 831 N N . MET A 1 104 ? 3.934 -7.088 -8.033 1.00 82.56 104 MET A N 1
ATOM 832 C CA . MET A 1 104 ? 3.770 -5.869 -7.235 1.00 82.56 104 MET A CA 1
ATOM 833 C C . MET A 1 104 ? 2.754 -4.897 -7.846 1.00 82.56 104 MET A C 1
ATOM 835 O O . MET A 1 104 ? 1.915 -4.352 -7.130 1.00 82.56 104 MET A O 1
ATOM 839 N N . THR A 1 105 ? 2.794 -4.702 -9.165 1.00 88.25 105 THR A N 1
ATOM 840 C CA . THR A 1 105 ? 1.858 -3.817 -9.867 1.00 88.25 105 THR A CA 1
ATOM 841 C C . THR A 1 105 ? 0.435 -4.356 -9.781 1.00 88.25 105 THR A C 1
ATOM 843 O O . THR A 1 105 ? -0.490 -3.592 -9.518 1.00 88.25 105 THR A O 1
ATOM 846 N N . LYS A 1 106 ? 0.252 -5.675 -9.905 1.00 92.00 106 LYS A N 1
ATOM 847 C CA . LYS A 1 106 ? -1.050 -6.333 -9.723 1.00 92.00 106 LYS A CA 1
ATOM 848 C C . LYS A 1 106 ? -1.619 -6.121 -8.325 1.00 92.00 106 LYS A C 1
ATOM 850 O O . LYS A 1 106 ? -2.806 -5.840 -8.19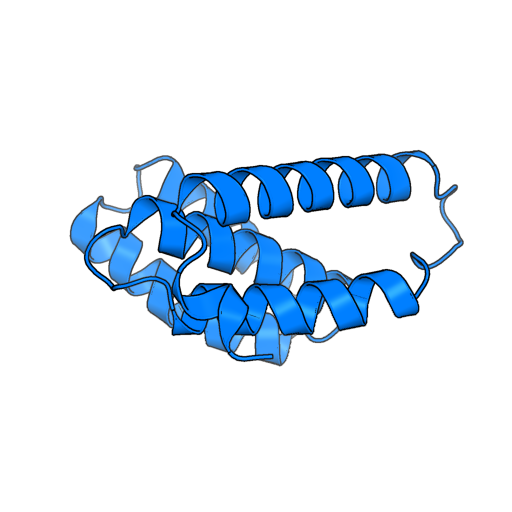8 1.00 92.00 106 LYS A O 1
ATOM 855 N N . ARG A 1 107 ? -0.789 -6.207 -7.281 1.00 86.50 107 ARG A N 1
ATOM 856 C CA . ARG A 1 107 ? -1.230 -5.937 -5.902 1.00 86.50 107 ARG A CA 1
ATOM 857 C C . ARG A 1 107 ? -1.690 -4.491 -5.723 1.00 86.50 107 ARG A C 1
ATOM 859 O O . ARG A 1 107 ? -2.735 -4.268 -5.119 1.00 86.50 107 ARG A O 1
ATOM 866 N N . LEU A 1 108 ? -0.957 -3.526 -6.282 1.00 88.94 108 LEU A N 1
ATOM 867 C CA . LEU A 1 108 ? -1.349 -2.111 -6.255 1.00 88.94 108 LEU A CA 1
ATOM 868 C C . LEU A 1 108 ? -2.647 -1.863 -7.042 1.00 88.94 108 LEU A C 1
ATOM 870 O O . LEU A 1 108 ? -3.5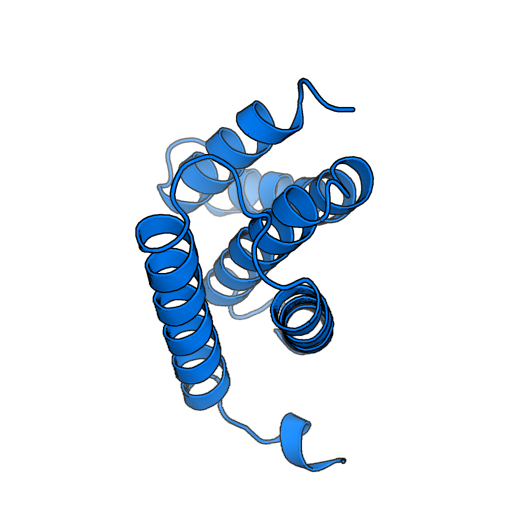10 -1.135 -6.566 1.00 88.94 108 LEU A O 1
ATOM 874 N N . LEU A 1 109 ? -2.821 -2.509 -8.199 1.00 91.88 109 LEU A N 1
ATOM 875 C CA . LEU A 1 109 ? -4.057 -2.446 -8.989 1.00 91.88 109 LEU A CA 1
ATOM 876 C C . LEU A 1 109 ? -5.251 -3.044 -8.241 1.00 91.88 109 LEU A C 1
ATOM 878 O O . LEU A 1 109 ? -6.311 -2.432 -8.187 1.00 91.88 109 LEU A O 1
ATOM 882 N N . ALA A 1 110 ? -5.081 -4.210 -7.620 1.00 90.12 110 ALA A N 1
ATOM 883 C CA . ALA A 1 110 ? -6.132 -4.835 -6.823 1.00 90.12 110 ALA A CA 1
ATOM 884 C C . ALA A 1 110 ? -6.549 -3.953 -5.636 1.00 90.12 110 ALA A C 1
ATOM 886 O O . ALA A 1 110 ? -7.721 -3.922 -5.265 1.00 90.12 110 ALA A O 1
ATOM 887 N N . LEU A 1 111 ? -5.599 -3.226 -5.043 1.00 87.19 111 LEU A N 1
ATOM 888 C CA . LEU A 1 111 ? -5.891 -2.263 -3.988 1.00 87.19 111 LEU A CA 1
ATOM 889 C C . LEU A 1 111 ? -6.636 -1.037 -4.532 1.00 87.19 111 LEU A C 1
ATOM 891 O O . LEU A 1 111 ? -7.589 -0.582 -3.909 1.00 87.19 111 LEU A O 1
ATOM 895 N N . ASP A 1 112 ? -6.263 -0.558 -5.719 1.00 92.06 112 ASP A N 1
ATOM 896 C CA . ASP A 1 112 ? -6.940 0.546 -6.402 1.00 92.06 112 ASP A CA 1
ATOM 897 C C . ASP A 1 112 ? -8.419 0.243 -6.671 1.00 92.06 112 ASP A C 1
ATOM 899 O O . ASP A 1 112 ? -9.287 1.065 -6.371 1.00 92.06 112 ASP A O 1
ATOM 903 N N . GLU A 1 113 ? -8.707 -0.964 -7.168 1.00 91.19 113 GLU A N 1
ATOM 904 C CA . GLU A 1 113 ? -10.068 -1.456 -7.406 1.00 91.19 113 GLU A CA 1
ATOM 905 C C . GLU A 1 113 ? -10.897 -1.520 -6.120 1.00 91.19 113 GLU A C 1
ATOM 907 O O . GLU A 1 113 ? -12.086 -1.217 -6.139 1.00 91.19 113 GLU A O 1
ATOM 912 N N . LYS A 1 114 ? -10.280 -1.870 -4.984 1.00 86.88 114 LYS A N 1
ATOM 913 C CA . LYS A 1 114 ? -10.975 -1.917 -3.689 1.00 86.88 114 LYS A CA 1
ATOM 914 C C . LYS A 1 114 ? -11.315 -0.536 -3.141 1.00 86.88 114 LYS A C 1
ATOM 916 O O . LYS A 1 114 ? -12.315 -0.402 -2.447 1.00 86.88 114 LYS A O 1
ATOM 921 N N . ILE A 1 115 ? -10.483 0.471 -3.403 1.00 86.88 115 ILE A N 1
ATOM 922 C CA . ILE A 1 115 ? -10.706 1.834 -2.903 1.00 86.88 115 ILE A CA 1
ATOM 923 C C . ILE A 1 115 ? -11.695 2.580 -3.812 1.00 86.88 115 ILE A C 1
ATOM 925 O O . ILE A 1 115 ? -12.494 3.366 -3.313 1.00 86.88 115 ILE A O 1
ATOM 929 N N . ARG A 1 116 ? -11.686 2.310 -5.126 1.00 86.19 116 ARG A N 1
ATOM 930 C CA . ARG A 1 116 ? -12.486 3.020 -6.143 1.00 86.19 116 ARG A CA 1
ATOM 931 C C . ARG A 1 116 ? -13.976 3.232 -5.804 1.00 86.19 116 ARG A C 1
ATOM 933 O O . ARG A 1 116 ? -14.452 4.315 -6.114 1.00 86.19 116 ARG A O 1
ATOM 940 N N . PRO A 1 117 ? -14.717 2.292 -5.185 1.00 88.50 117 PRO A N 1
ATOM 941 C CA . PRO A 1 117 ? -16.132 2.494 -4.855 1.00 88.50 117 PRO A CA 1
ATOM 942 C C . PRO A 1 117 ? -16.399 3.529 -3.752 1.00 88.50 117 PRO A C 1
ATOM 944 O O . PRO A 1 117 ? -17.550 3.898 -3.540 1.00 88.50 117 PRO A O 1
ATOM 947 N N . TYR A 1 118 ? -15.367 3.946 -3.014 1.00 79.44 118 TYR A N 1
ATOM 948 C CA . TYR A 1 118 ? -15.482 4.777 -1.812 1.00 79.44 118 TYR A CA 1
ATOM 949 C C . TYR A 1 118 ? -14.940 6.203 -1.993 1.00 79.44 118 TYR A C 1
ATOM 951 O O . TYR A 1 118 ? -14.762 6.911 -0.999 1.00 79.44 118 TYR A O 1
ATOM 959 N N . ILE A 1 119 ? -14.637 6.607 -3.232 1.00 76.62 119 ILE A N 1
ATOM 960 C CA . ILE A 1 119 ? -14.117 7.938 -3.584 1.00 76.62 119 ILE A CA 1
ATOM 961 C C . ILE A 1 119 ? -15.038 8.617 -4.587 1.00 76.62 119 ILE A C 1
ATOM 963 O O . ILE A 1 119 ? -15.515 7.908 -5.499 1.00 76.62 119 ILE A O 1
#

Foldseek 3Di:
DPPVLPPPPVVLVVVLVVLVVVVVVQVVPDDPPDQRPPVSLVVLLVSLVVVLVNPDVVPLVVNLVSLLSNLVSCVSVVVLVVNCVSLVVNLVVCCVPPNCPDPSNVSSVVSVVVSVVSD

Radius of gyration: 14.53 Å; Cα contacts (8 Å, |Δi|>4): 81; chains: 1; bounding box: 38×24×36 Å

Nearest PDB structures (foldseek):
  3zfw-assembly2_B  TM=7.426E-01  e=2.974E-01  Mus musculus
  3zfw-assembly1_A  TM=7.415E-01  e=2.974E-01  Mus musculus
  4y6c-assembly1_A-2  TM=5.433E-01  e=3.306E-01  Podospora anserina
  6fv0-assembly1_A  TM=5.112E-01  e=3.135E-01  Mus musculus
  5l9u-assembly1_X  TM=5.744E-01  e=1.890E+00  Homo sapiens

Secondary structure (DSSP, 8-state):
-GGGGG--HHHHHHHHHHHHHHHHHHHHHS-TT----HHHHHHHHHHHHHHHHHS-TT-HHHHHHHHHHHHHHHHHTT-HHHHHHHHHHHHHHHHHHH-TTSHHHHHHHHHHHHHGGG-